Protein AF-A0A380TLL6-F1 (afdb_monomer_lite)

pLDDT: mean 71.37, std 10.55, range [38.72, 82.94]

Sequence (68 aa):
MEPNKNKDLGLAALKILAQYHNISVNPEELKHKFDLDGKGLSLTSWLIAAKSLDLKAKAINCRRSNLI

Structure (mmCIF, N/CA/C/O backbone):
data_AF-A0A380TLL6-F1
#
_entry.id   AF-A0A380TLL6-F1
#
loop_
_atom_site.group_PDB
_atom_site.id
_atom_site.type_symbol
_atom_site.label_atom_id
_atom_site.label_alt_id
_atom_site.label_comp_id
_atom_site.label_asym_id
_atom_site.label_entity_id
_atom_site.label_seq_id
_atom_site.pdbx_PDB_ins_code
_atom_site.Cartn_x
_atom_site.Cartn_y
_atom_site.Cartn_z
_atom_site.occupancy
_atom_site.B_iso_or_equiv
_atom_site.auth_seq_id
_atom_site.auth_comp_id
_atom_site.auth_asym_id
_atom_site.auth_atom_id
_atom_site.pdbx_PDB_model_num
ATOM 1 N N . MET A 1 1 ? -0.574 5.613 -32.931 1.00 38.72 1 MET A N 1
ATOM 2 C CA . MET A 1 1 ? 0.399 4.931 -32.053 1.00 38.72 1 MET A CA 1
ATOM 3 C C . MET A 1 1 ? -0.084 5.157 -30.631 1.00 38.72 1 MET A C 1
ATOM 5 O O . MET A 1 1 ? 0.112 6.237 -30.095 1.00 38.72 1 MET A O 1
ATOM 9 N N . GLU A 1 2 ? -0.864 4.227 -30.090 1.00 41.22 2 GLU A N 1
ATOM 10 C CA . GLU A 1 2 ? -1.472 4.377 -28.764 1.00 41.22 2 GLU A CA 1
ATOM 11 C C . GLU A 1 2 ? -0.464 3.913 -27.705 1.00 41.22 2 GLU A C 1
ATOM 13 O O . GLU A 1 2 ? 0.039 2.791 -27.812 1.00 41.22 2 GLU A O 1
ATOM 18 N N . PRO A 1 3 ? -0.103 4.746 -26.713 1.00 45.16 3 PRO A N 1
ATOM 19 C CA . PRO A 1 3 ? 0.831 4.330 -25.684 1.00 45.16 3 PRO A CA 1
ATOM 20 C C . PRO A 1 3 ? 0.178 3.212 -24.876 1.00 45.16 3 PRO A C 1
ATOM 22 O O . PRO A 1 3 ? -0.917 3.373 -24.334 1.00 45.16 3 PRO A O 1
ATOM 25 N N . ASN A 1 4 ? 0.857 2.066 -24.846 1.00 46.00 4 ASN A N 1
ATOM 26 C CA . ASN A 1 4 ? 0.541 0.902 -24.037 1.00 46.00 4 ASN A CA 1
ATOM 27 C C . ASN A 1 4 ? 0.057 1.348 -22.653 1.00 46.00 4 ASN A C 1
ATOM 29 O O . ASN A 1 4 ? 0.858 1.732 -21.800 1.00 46.00 4 ASN A O 1
ATOM 33 N N . LYS A 1 5 ? -1.263 1.283 -22.434 1.00 51.31 5 LYS A N 1
ATOM 34 C CA . LYS A 1 5 ? -1.872 1.300 -21.105 1.00 51.31 5 LYS A CA 1
ATOM 35 C C . LYS A 1 5 ? -1.424 0.015 -20.429 1.00 51.31 5 LYS A C 1
ATOM 37 O O . LYS A 1 5 ? -2.175 -0.956 -20.373 1.00 51.31 5 LYS A O 1
ATOM 42 N N . ASN A 1 6 ? -0.175 -0.003 -19.978 1.00 51.78 6 ASN A N 1
ATOM 43 C CA . ASN A 1 6 ? 0.308 -0.951 -19.005 1.00 51.78 6 ASN A CA 1
ATOM 44 C C . ASN A 1 6 ? -0.558 -0.669 -17.783 1.00 51.78 6 ASN A C 1
ATOM 46 O O . ASN A 1 6 ? -0.344 0.305 -17.066 1.00 51.78 6 ASN A O 1
ATOM 50 N N . LYS A 1 7 ? -1.693 -1.371 -17.706 1.00 53.59 7 LYS A N 1
ATOM 51 C CA . LYS A 1 7 ? -2.665 -1.212 -16.638 1.00 53.59 7 LYS A CA 1
ATOM 52 C C . LYS A 1 7 ? -1.860 -1.529 -15.400 1.00 53.59 7 LYS A C 1
ATOM 54 O O . LYS A 1 7 ? -1.504 -2.685 -15.205 1.00 53.59 7 LYS A O 1
ATOM 59 N N . ASP A 1 8 ? -1.515 -0.508 -14.630 1.00 67.75 8 ASP A N 1
ATOM 60 C CA . ASP A 1 8 ? -0.854 -0.660 -13.348 1.00 67.75 8 ASP A CA 1
ATOM 61 C C . ASP A 1 8 ? -1.838 -1.420 -12.443 1.00 67.75 8 ASP A C 1
ATOM 63 O O . ASP A 1 8 ? -2.619 -0.833 -11.699 1.00 67.75 8 ASP A O 1
ATOM 67 N N . LEU A 1 9 ? -1.896 -2.749 -12.579 1.00 71.25 9 LEU A N 1
ATOM 68 C CA . LEU A 1 9 ? -2.875 -3.603 -11.905 1.00 71.25 9 LEU A CA 1
ATOM 69 C C . LEU A 1 9 ? -2.739 -3.444 -10.387 1.00 71.25 9 LEU A C 1
ATOM 71 O O . LEU A 1 9 ? -3.743 -3.444 -9.680 1.00 71.25 9 LEU A O 1
ATOM 75 N N . GLY A 1 10 ? -1.516 -3.202 -9.901 1.00 71.88 10 GLY A N 1
ATOM 76 C CA . GLY A 1 10 ? -1.251 -2.834 -8.511 1.00 71.88 10 GLY A CA 1
ATOM 77 C C . GLY A 1 10 ? -1.907 -1.508 -8.112 1.00 71.88 10 GLY A C 1
ATOM 78 O O . GLY A 1 10 ? -2.551 -1.430 -7.069 1.00 71.88 10 GLY A O 1
ATOM 79 N N . LEU A 1 11 ? -1.824 -0.476 -8.951 1.00 73.19 11 LEU A N 1
ATOM 80 C CA . LEU A 1 11 ? -2.462 0.823 -8.715 1.00 73.19 11 LEU A CA 1
ATOM 81 C C . LEU A 1 11 ? -3.992 0.701 -8.686 1.00 73.19 11 LEU A C 1
ATOM 83 O O . LEU A 1 11 ? -4.648 1.239 -7.796 1.00 73.19 11 LEU A O 1
ATOM 87 N N . ALA A 1 12 ? -4.557 -0.051 -9.635 1.00 76.25 12 ALA A N 1
ATOM 88 C CA . ALA A 1 12 ? -5.989 -0.322 -9.695 1.00 76.25 12 ALA A CA 1
ATOM 89 C C . ALA A 1 12 ? -6.466 -1.113 -8.466 1.00 76.25 12 ALA A C 1
ATOM 91 O O . ALA A 1 12 ? -7.474 -0.749 -7.863 1.00 76.25 12 ALA A O 1
ATOM 92 N N . ALA A 1 13 ? -5.720 -2.139 -8.047 1.00 78.88 13 ALA A N 1
ATOM 93 C CA . ALA A 1 13 ? -6.006 -2.893 -6.830 1.00 78.88 13 ALA A CA 1
ATOM 94 C C . A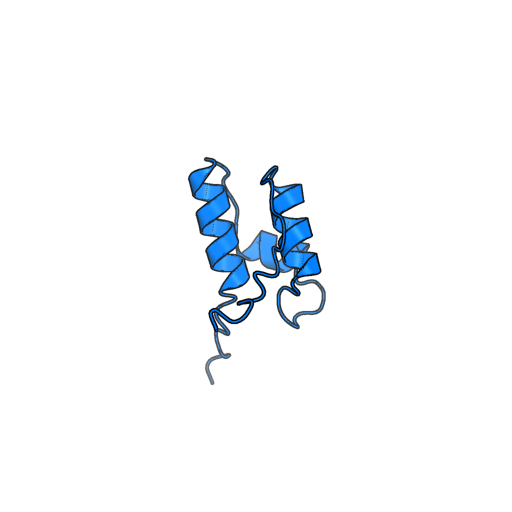LA A 1 13 ? -5.954 -1.998 -5.584 1.00 78.88 13 ALA A C 1
ATOM 96 O O . ALA A 1 13 ? -6.858 -2.055 -4.752 1.00 78.88 13 ALA A O 1
ATOM 97 N N . LEU A 1 14 ? -4.956 -1.114 -5.482 1.00 77.69 14 LEU A N 1
ATOM 98 C CA . LEU A 1 14 ? -4.862 -0.175 -4.366 1.00 77.69 14 LEU A CA 1
ATOM 99 C C . LEU A 1 14 ? -6.043 0.802 -4.346 1.00 77.69 14 LEU A C 1
ATOM 101 O O . LEU A 1 14 ? -6.616 1.048 -3.289 1.00 77.69 14 LEU A O 1
ATOM 105 N N . LYS A 1 15 ? -6.457 1.301 -5.517 1.00 80.56 15 LYS A N 1
ATOM 106 C CA . LYS A 1 15 ? -7.641 2.157 -5.657 1.00 80.56 15 LYS A CA 1
ATOM 107 C C . LYS A 1 15 ? -8.907 1.459 -5.157 1.00 80.56 15 LYS A C 1
ATOM 109 O O . LYS A 1 15 ? -9.742 2.087 -4.512 1.00 80.56 15 LYS A O 1
ATOM 114 N N . ILE A 1 16 ? -9.081 0.177 -5.474 1.00 82.56 16 ILE A N 1
ATOM 115 C CA . ILE A 1 16 ? -10.238 -0.608 -5.023 1.00 82.56 16 ILE A CA 1
ATOM 116 C C . ILE A 1 16 ? -10.208 -0.768 -3.498 1.00 82.56 16 ILE A C 1
ATOM 118 O O . ILE A 1 16 ? -11.219 -0.523 -2.848 1.00 82.56 16 ILE A O 1
ATOM 122 N N . LEU A 1 17 ? -9.048 -1.100 -2.922 1.00 81.94 17 LEU A N 1
ATOM 123 C CA . LEU A 1 17 ? -8.877 -1.232 -1.471 1.00 81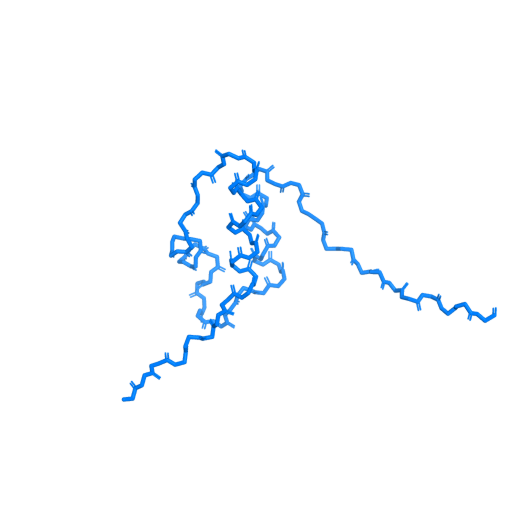.94 17 LEU A CA 1
ATOM 124 C C . LEU A 1 17 ? -9.139 0.087 -0.729 1.00 81.94 17 LEU A C 1
ATOM 126 O O . LEU A 1 17 ? -9.815 0.100 0.292 1.00 81.94 17 LEU A O 1
ATOM 130 N N . ALA A 1 18 ? -8.656 1.207 -1.257 1.00 82.06 18 ALA A N 1
ATOM 131 C CA . ALA A 1 18 ? -8.885 2.517 -0.662 1.00 82.06 18 ALA A CA 1
ATOM 132 C C . ALA A 1 18 ? -10.355 2.950 -0.741 1.00 82.06 18 ALA A C 1
ATOM 134 O O . ALA A 1 18 ? -10.914 3.389 0.261 1.00 82.06 18 ALA A O 1
ATOM 135 N N . GLN A 1 19 ? -11.014 2.737 -1.887 1.00 82.94 19 GLN A N 1
ATOM 136 C CA . GLN A 1 19 ? -12.457 2.971 -2.015 1.00 82.94 19 GLN A CA 1
ATOM 137 C C . GLN A 1 19 ? -13.261 2.099 -1.047 1.00 82.94 19 GLN A C 1
ATOM 139 O O . GLN A 1 19 ? -14.221 2.577 -0.452 1.00 82.94 19 GLN A O 1
ATOM 144 N N . TYR A 1 20 ? -12.850 0.845 -0.842 1.00 82.00 20 TYR A N 1
ATOM 145 C CA . TYR A 1 20 ? -13.469 -0.040 0.145 1.00 82.00 20 TYR A CA 1
ATOM 146 C C . TYR A 1 20 ? -13.369 0.526 1.573 1.00 82.00 20 TYR A C 1
ATOM 148 O O . TYR A 1 20 ? -14.306 0.413 2.357 1.00 82.00 20 TYR A O 1
ATOM 156 N N . HIS A 1 21 ? -12.274 1.219 1.887 1.00 80.56 21 HIS A N 1
ATOM 157 C CA . HIS A 1 21 ? -12.078 1.944 3.144 1.00 80.56 21 HIS A CA 1
ATOM 158 C C . HIS A 1 21 ? -12.732 3.345 3.178 1.00 80.56 21 HIS A C 1
ATOM 160 O O . HIS A 1 21 ? -12.498 4.089 4.125 1.00 80.56 21 HIS A O 1
ATOM 166 N N . ASN A 1 22 ? -13.563 3.713 2.188 1.00 80.31 22 ASN A N 1
ATOM 167 C CA . ASN A 1 22 ? -14.153 5.056 2.025 1.00 80.31 22 ASN A CA 1
ATOM 168 C C . ASN A 1 22 ? -13.123 6.191 1.825 1.00 80.31 22 ASN A C 1
ATOM 170 O O . ASN A 1 22 ? -13.406 7.360 2.077 1.00 80.31 22 ASN A O 1
ATOM 174 N N . ILE A 1 23 ? -11.931 5.866 1.321 1.00 80.75 23 ILE A N 1
ATOM 175 C CA . ILE A 1 23 ? -10.881 6.840 1.018 1.00 80.75 23 ILE A CA 1
ATOM 176 C C . ILE A 1 23 ? -10.919 7.152 -0.480 1.00 80.75 23 ILE A C 1
ATOM 178 O O . ILE A 1 23 ? -10.652 6.289 -1.322 1.00 80.75 23 ILE A O 1
ATOM 182 N N . SER A 1 24 ? -11.225 8.404 -0.826 1.00 76.88 24 SER A N 1
ATOM 183 C CA . SER A 1 24 ? -11.128 8.891 -2.205 1.00 76.88 24 SER A CA 1
ATOM 184 C C . SER A 1 24 ? -9.665 8.982 -2.621 1.00 76.88 24 SER A C 1
ATOM 186 O O . SER A 1 24 ? -8.938 9.869 -2.177 1.00 76.88 24 SER A O 1
ATOM 188 N N . VAL A 1 25 ? -9.231 8.065 -3.486 1.00 75.44 25 VAL A N 1
ATOM 189 C CA . VAL A 1 25 ? -7.875 8.069 -4.045 1.00 75.44 25 VAL A CA 1
ATOM 190 C C . VAL A 1 25 ? -7.911 8.203 -5.560 1.00 75.44 25 VAL A C 1
ATOM 192 O O . VAL A 1 25 ? -8.611 7.462 -6.260 1.00 75.44 25 VAL A O 1
ATOM 195 N N . ASN A 1 26 ? -7.110 9.132 -6.077 1.00 77.56 26 ASN A N 1
ATOM 196 C CA . ASN A 1 26 ? -6.903 9.280 -7.509 1.00 77.56 26 ASN A CA 1
ATOM 197 C C . ASN A 1 26 ? -5.777 8.343 -7.958 1.00 77.56 26 ASN A C 1
ATOM 199 O O . ASN A 1 26 ? -4.677 8.422 -7.415 1.00 77.56 26 ASN A O 1
ATOM 203 N N . PRO A 1 27 ? -5.998 7.476 -8.962 1.00 72.62 27 PRO A N 1
ATOM 204 C CA . PRO A 1 27 ? -4.939 6.613 -9.483 1.00 72.62 27 PRO A CA 1
ATOM 205 C C . PRO A 1 27 ? -3.782 7.436 -10.067 1.00 72.62 27 PRO A C 1
ATOM 207 O O . PRO A 1 27 ? -2.631 7.045 -9.961 1.00 72.62 27 PRO A O 1
ATOM 210 N N . GLU A 1 28 ? -4.075 8.600 -10.630 1.00 76.25 28 GLU A N 1
ATOM 211 C CA . GLU A 1 28 ? -3.103 9.520 -11.231 1.00 76.25 28 GLU A CA 1
ATOM 212 C C . GLU A 1 28 ? -2.174 10.116 -10.166 1.00 76.25 28 GLU A C 1
ATOM 214 O O . GLU A 1 28 ? -0.955 10.044 -10.293 1.00 76.25 28 GLU A O 1
ATOM 219 N N . GLU A 1 29 ? -2.760 10.596 -9.065 1.00 76.50 29 GLU A N 1
ATOM 220 C CA . GLU A 1 29 ? -2.051 11.063 -7.867 1.00 76.50 29 GLU A CA 1
ATOM 221 C C . GLU A 1 29 ? -1.208 9.947 -7.255 1.00 76.50 29 GLU A C 1
ATOM 223 O O . GLU A 1 29 ? -0.050 10.130 -6.896 1.00 76.50 29 GLU A O 1
ATOM 228 N N . LEU A 1 30 ? -1.784 8.754 -7.158 1.00 75.56 30 LEU A N 1
ATOM 229 C CA . LEU A 1 30 ? -1.124 7.584 -6.610 1.00 75.56 30 LEU A CA 1
ATOM 230 C C . LEU A 1 30 ? 0.066 7.171 -7.500 1.00 75.56 30 LEU A C 1
ATOM 232 O O . LEU A 1 30 ? 1.146 6.863 -7.004 1.00 75.56 30 LEU A O 1
ATOM 236 N N . LYS A 1 31 ? -0.081 7.252 -8.822 1.00 75.62 31 LYS A N 1
ATOM 237 C CA . LYS A 1 31 ? 1.009 7.005 -9.765 1.00 75.62 31 LYS A CA 1
ATOM 238 C C . LYS A 1 31 ? 2.098 8.063 -9.614 1.00 75.62 31 LYS A C 1
ATOM 240 O O . LYS A 1 31 ? 3.250 7.713 -9.434 1.00 75.62 31 LYS A O 1
ATOM 245 N N . HIS A 1 32 ? 1.754 9.343 -9.560 1.00 76.62 32 HIS A N 1
ATOM 246 C CA . HIS A 1 32 ? 2.755 10.398 -9.393 1.00 76.62 32 HIS A CA 1
ATOM 247 C C . HIS A 1 32 ? 3.490 10.303 -8.043 1.00 76.62 32 HIS A C 1
ATOM 249 O O . HIS A 1 32 ? 4.697 10.506 -7.971 1.00 76.62 32 HIS A O 1
ATOM 255 N N . LYS A 1 33 ? 2.779 9.951 -6.965 1.00 74.88 33 LYS A N 1
ATOM 256 C CA . LYS A 1 33 ? 3.354 9.865 -5.614 1.00 74.88 33 LYS A CA 1
ATOM 257 C C . LYS A 1 33 ? 4.180 8.605 -5.376 1.00 74.88 33 LYS A C 1
ATOM 259 O O . LYS A 1 33 ? 5.114 8.652 -4.579 1.00 74.88 33 LYS A O 1
ATOM 264 N N . PHE A 1 34 ? 3.829 7.485 -6.010 1.00 71.56 34 PHE A N 1
ATOM 265 C CA . PHE A 1 34 ? 4.426 6.176 -5.713 1.00 71.56 34 PHE A CA 1
ATOM 266 C C . PHE A 1 34 ? 5.172 5.535 -6.893 1.00 71.56 34 PHE A C 1
ATOM 268 O O . PHE A 1 34 ? 5.979 4.633 -6.671 1.00 71.56 34 PHE A O 1
ATOM 275 N N . ASP A 1 35 ? 4.948 6.004 -8.119 1.00 70.56 35 ASP A N 1
ATOM 276 C CA . ASP A 1 35 ? 5.621 5.589 -9.357 1.00 70.56 35 ASP A CA 1
ATOM 277 C C . ASP A 1 35 ? 6.498 6.729 -9.910 1.00 70.56 35 ASP A C 1
ATOM 279 O O . ASP A 1 35 ? 6.361 7.168 -11.049 1.00 70.56 35 ASP A O 1
ATOM 283 N N . LEU A 1 36 ? 7.415 7.225 -9.071 1.00 65.44 36 LEU A N 1
ATOM 284 C CA . LEU A 1 36 ? 8.321 8.336 -9.404 1.00 65.44 36 LEU A CA 1
ATOM 285 C C . LEU A 1 36 ? 9.315 8.002 -10.531 1.00 65.44 36 LEU A C 1
ATOM 287 O O . LEU A 1 36 ? 9.782 8.903 -11.218 1.00 65.44 36 LEU A O 1
ATOM 291 N N . ASP A 1 37 ? 9.640 6.719 -10.721 1.00 64.00 37 ASP A N 1
ATOM 292 C CA . ASP A 1 37 ? 10.620 6.258 -11.720 1.00 64.00 37 ASP A CA 1
ATOM 293 C C . ASP A 1 37 ? 9.964 5.880 -13.064 1.00 64.00 37 ASP A C 1
ATOM 295 O O . ASP A 1 37 ? 10.657 5.527 -14.015 1.00 64.00 37 ASP A O 1
ATOM 299 N N . GLY A 1 38 ? 8.623 5.894 -13.151 1.00 61.38 38 GLY A N 1
ATOM 300 C CA . GLY A 1 38 ? 7.873 5.484 -14.347 1.00 61.38 38 GLY A CA 1
ATOM 301 C C . GLY A 1 38 ? 8.051 4.009 -14.741 1.00 61.38 38 GLY A C 1
ATOM 302 O O . GLY A 1 38 ? 7.676 3.616 -15.849 1.00 61.38 38 GLY A O 1
ATOM 303 N N . LYS A 1 39 ? 8.646 3.191 -13.861 1.00 62.19 39 LYS A N 1
ATOM 304 C CA . LYS A 1 39 ? 8.914 1.757 -14.076 1.00 62.19 39 LYS A CA 1
ATOM 305 C C . LYS A 1 39 ? 7.830 0.833 -13.513 1.00 62.19 39 LYS A C 1
ATOM 307 O O . LYS A 1 39 ? 7.943 -0.384 -13.659 1.00 62.19 39 LYS A O 1
ATOM 312 N N . GLY A 1 40 ? 6.781 1.385 -12.914 1.00 60.97 40 GLY A N 1
ATOM 313 C CA . GLY A 1 40 ? 5.707 0.652 -12.257 1.00 60.97 40 GLY A CA 1
ATOM 314 C C . GLY A 1 40 ? 5.908 0.549 -10.743 1.00 60.97 40 GLY A C 1
ATOM 315 O O . GLY A 1 40 ? 7.027 0.547 -10.217 1.00 60.97 40 GLY A O 1
ATOM 316 N N . LEU A 1 41 ? 4.791 0.399 -10.024 1.00 67.19 41 LEU A N 1
ATOM 317 C CA . LEU A 1 41 ? 4.791 0.198 -8.576 1.00 67.19 41 LEU A CA 1
ATOM 318 C C . LEU A 1 41 ? 5.506 -1.104 -8.203 1.00 67.19 41 LEU A C 1
ATOM 320 O O . LEU A 1 41 ? 4.941 -2.196 -8.251 1.00 67.19 41 LEU A O 1
ATOM 324 N N . SER A 1 42 ? 6.754 -0.964 -7.762 1.00 72.25 42 SER A N 1
ATOM 325 C CA . SER A 1 42 ? 7.483 -2.03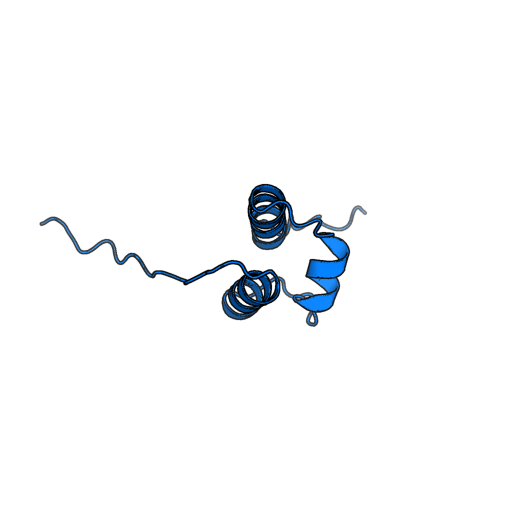1 -7.084 1.00 72.25 42 SER A CA 1
ATOM 326 C C . SER A 1 42 ? 6.755 -2.440 -5.802 1.00 72.25 42 SER A C 1
ATOM 328 O O . SER A 1 42 ? 6.073 -1.625 -5.178 1.00 72.25 42 SER A O 1
ATOM 330 N N . LEU A 1 43 ? 6.937 -3.690 -5.364 1.00 73.75 43 LEU A N 1
ATOM 331 C CA . LEU A 1 43 ? 6.295 -4.234 -4.157 1.00 73.75 43 LEU A CA 1
ATOM 332 C C . LEU A 1 43 ? 6.456 -3.304 -2.940 1.00 73.75 43 LEU A C 1
ATOM 334 O O . LEU A 1 43 ? 5.499 -3.073 -2.206 1.00 73.75 43 LEU A O 1
ATOM 338 N N . THR A 1 44 ? 7.645 -2.725 -2.758 1.00 80.62 44 THR A N 1
ATOM 339 C CA . THR A 1 44 ? 7.931 -1.760 -1.687 1.00 80.62 44 THR A CA 1
ATOM 340 C C . THR A 1 44 ? 7.098 -0.487 -1.827 1.00 80.62 44 THR A C 1
ATOM 342 O O . THR A 1 44 ? 6.439 -0.091 -0.869 1.00 80.62 44 THR A O 1
ATOM 345 N N . SER A 1 45 ? 7.069 0.127 -3.014 1.00 78.62 45 SER A N 1
ATOM 346 C CA . SER A 1 45 ? 6.263 1.322 -3.299 1.00 78.62 45 SER A CA 1
ATOM 347 C C . SER A 1 45 ? 4.774 1.054 -3.087 1.00 78.62 45 SER A C 1
ATOM 349 O O . SER A 1 45 ? 4.065 1.894 -2.546 1.00 78.62 45 SER A O 1
ATOM 351 N N . TRP A 1 46 ? 4.310 -0.146 -3.442 1.00 79.06 46 TRP A N 1
ATOM 352 C CA . TRP A 1 46 ? 2.925 -0.570 -3.253 1.00 79.06 46 TRP A CA 1
ATOM 353 C C . TRP A 1 46 ? 2.556 -0.721 -1.770 1.00 79.06 46 TRP A C 1
ATOM 355 O O . TRP A 1 46 ? 1.493 -0.269 -1.343 1.00 79.06 46 TRP A O 1
ATOM 365 N N . LEU A 1 47 ? 3.457 -1.280 -0.954 1.00 80.75 47 LEU A N 1
ATOM 366 C CA . LEU A 1 47 ? 3.282 -1.363 0.500 1.00 80.75 47 LEU A CA 1
ATOM 367 C C . LEU A 1 47 ? 3.303 0.016 1.169 1.00 80.75 47 LEU A C 1
ATOM 369 O O . LEU A 1 47 ? 2.500 0.264 2.068 1.00 80.75 47 LEU A O 1
ATOM 373 N N . ILE A 1 48 ? 4.196 0.912 0.734 1.00 81.19 48 ILE A N 1
ATOM 374 C CA . ILE A 1 48 ? 4.247 2.296 1.226 1.00 81.19 48 ILE A CA 1
ATOM 375 C C . ILE A 1 48 ? 2.952 3.021 0.859 1.00 81.19 48 ILE A C 1
ATOM 377 O O . ILE A 1 48 ? 2.368 3.667 1.721 1.00 81.19 48 ILE A O 1
ATOM 381 N N . ALA A 1 49 ? 2.459 2.851 -0.370 1.00 79.50 49 ALA A N 1
ATOM 382 C CA . ALA A 1 49 ? 1.214 3.453 -0.824 1.00 79.50 49 ALA A CA 1
ATOM 383 C C . ALA A 1 49 ? 0.018 3.027 0.025 1.00 79.50 49 ALA A C 1
ATOM 385 O O . ALA A 1 49 ? -0.733 3.876 0.494 1.00 79.50 49 ALA A O 1
ATOM 386 N N . ALA A 1 50 ? -0.120 1.730 0.298 1.00 80.75 50 ALA A N 1
ATOM 387 C CA . ALA A 1 50 ? -1.141 1.245 1.215 1.00 80.75 50 ALA A CA 1
ATOM 388 C C . ALA A 1 50 ? -0.981 1.854 2.616 1.00 80.75 50 ALA A C 1
ATOM 390 O O . ALA A 1 50 ? -1.936 2.392 3.167 1.00 80.75 50 ALA A O 1
ATOM 391 N N . LYS A 1 51 ? 0.238 1.856 3.164 1.00 81.19 51 LYS A N 1
ATOM 392 C CA . LYS A 1 51 ? 0.506 2.403 4.498 1.00 81.19 51 LYS A CA 1
ATOM 393 C C . LYS A 1 51 ? 0.209 3.905 4.597 1.00 81.19 51 LYS A C 1
ATOM 395 O O . LYS A 1 51 ? -0.288 4.352 5.623 1.00 81.19 51 LYS A O 1
ATOM 400 N N . SER A 1 52 ? 0.484 4.680 3.546 1.00 77.38 52 SER A N 1
ATOM 401 C CA . SER A 1 52 ? 0.162 6.113 3.463 1.00 77.38 52 SER A CA 1
ATOM 402 C C . SER A 1 52 ? -1.336 6.391 3.373 1.00 77.38 52 SER A C 1
ATOM 404 O O . SER A 1 52 ? -1.770 7.482 3.722 1.00 77.38 52 SER A O 1
ATOM 406 N N . LEU A 1 53 ? -2.114 5.419 2.904 1.00 75.81 53 LEU A N 1
ATOM 407 C CA . LEU A 1 53 ? -3.572 5.469 2.847 1.00 75.81 53 LEU A CA 1
ATOM 408 C C . LEU A 1 53 ? -4.220 4.882 4.113 1.00 75.81 53 LEU A C 1
ATOM 410 O O . LEU A 1 53 ? -5.388 4.516 4.078 1.00 75.81 53 LEU A O 1
ATOM 414 N N . ASP A 1 54 ? -3.456 4.726 5.199 1.00 75.25 54 ASP A N 1
ATOM 415 C CA . ASP A 1 54 ? -3.883 4.079 6.449 1.00 75.25 54 ASP A CA 1
ATOM 416 C C . ASP A 1 54 ? -4.328 2.606 6.283 1.00 75.25 54 ASP A C 1
ATOM 418 O O . ASP A 1 54 ? -4.853 1.968 7.195 1.00 75.25 54 ASP A O 1
ATOM 422 N N . LEU A 1 55 ? -4.060 2.001 5.120 1.00 76.31 55 LEU A N 1
ATOM 423 C CA . LEU A 1 55 ? -4.304 0.586 4.880 1.00 76.31 55 LEU A CA 1
ATOM 424 C C . LEU A 1 55 ? -3.175 -0.248 5.485 1.00 76.31 55 LEU A C 1
ATOM 426 O O . LEU A 1 55 ? -1.990 -0.108 5.164 1.00 76.31 55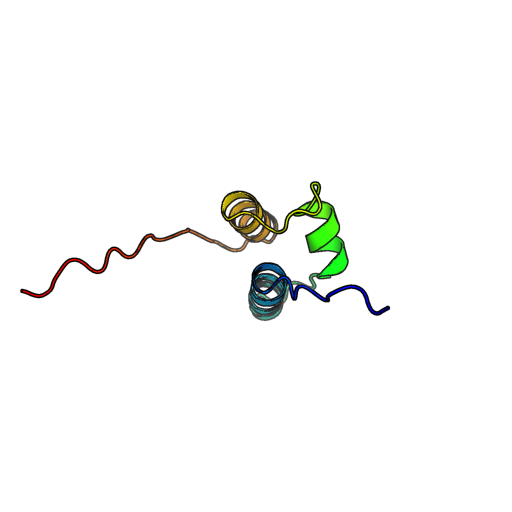 LEU A O 1
ATOM 430 N N . LYS A 1 56 ? -3.557 -1.209 6.325 1.00 76.25 56 LYS A N 1
ATOM 431 C CA . LYS A 1 56 ? -2.631 -2.170 6.926 1.00 76.25 56 LYS A CA 1
ATOM 432 C C . LYS A 1 56 ? -2.238 -3.243 5.903 1.00 76.25 56 LYS A C 1
ATOM 434 O O . LYS A 1 56 ? -2.784 -4.342 5.902 1.00 76.25 56 LYS A O 1
ATOM 439 N N . ALA A 1 57 ? -1.287 -2.930 5.025 1.00 76.44 57 ALA A N 1
ATOM 440 C CA . ALA A 1 57 ? -0.769 -3.877 4.039 1.00 76.44 57 ALA A CA 1
ATOM 441 C C . ALA A 1 57 ? 0.495 -4.593 4.524 1.00 76.44 57 ALA A C 1
ATOM 443 O O . ALA A 1 57 ? 1.408 -3.995 5.095 1.00 76.44 57 ALA A O 1
ATOM 444 N N . LYS A 1 58 ? 0.571 -5.894 4.241 1.00 76.19 58 LYS A N 1
ATOM 445 C CA . LYS A 1 58 ? 1.759 -6.714 4.470 1.00 76.19 58 LYS A CA 1
ATOM 446 C C . LYS A 1 58 ? 1.929 -7.661 3.291 1.00 76.19 58 LYS A C 1
ATOM 448 O O . LYS A 1 58 ? 1.013 -8.413 2.972 1.00 76.19 58 LYS A O 1
ATOM 453 N N . ALA A 1 59 ? 3.101 -7.647 2.661 1.00 77.56 59 ALA A N 1
ATOM 454 C CA . ALA A 1 59 ? 3.440 -8.655 1.668 1.00 77.56 59 ALA A CA 1
ATOM 455 C C . ALA A 1 59 ? 3.694 -9.976 2.400 1.00 77.56 59 ALA A C 1
ATOM 457 O O . ALA A 1 59 ? 4.685 -10.124 3.117 1.00 77.56 59 ALA A O 1
ATOM 458 N N . ILE A 1 60 ? 2.767 -10.919 2.264 1.00 77.75 60 ILE A N 1
ATOM 459 C CA . ILE A 1 60 ? 2.932 -12.273 2.782 1.00 77.75 60 ILE A CA 1
ATOM 460 C C . ILE A 1 60 ? 3.451 -13.128 1.635 1.00 77.75 60 ILE A C 1
ATOM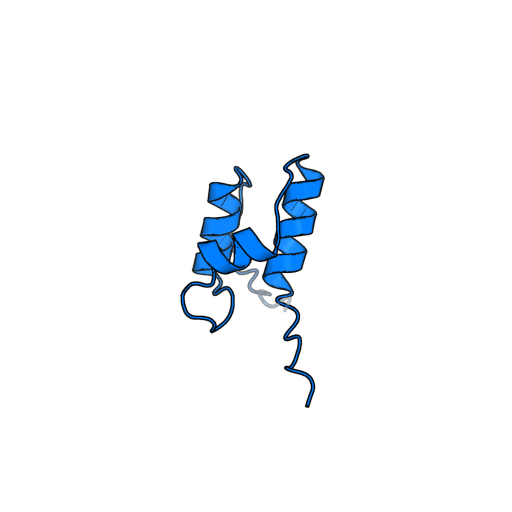 462 O O . ILE A 1 60 ? 2.761 -13.335 0.639 1.00 77.75 60 ILE A O 1
ATOM 466 N N . ASN A 1 61 ? 4.668 -13.646 1.778 1.00 74.94 61 ASN A N 1
ATOM 467 C CA . ASN A 1 61 ? 5.137 -14.701 0.897 1.00 74.94 61 ASN A CA 1
ATOM 468 C C . ASN A 1 61 ? 4.516 -16.014 1.384 1.00 74.94 61 ASN A C 1
ATOM 470 O O . ASN A 1 61 ? 5.026 -16.650 2.307 1.00 74.94 61 ASN A O 1
ATOM 474 N N . CYS A 1 62 ? 3.368 -16.381 0.814 1.00 64.19 62 CYS A N 1
ATOM 475 C CA . CYS A 1 62 ? 2.808 -17.704 1.033 1.00 64.19 62 CYS A CA 1
ATOM 476 C C . CYS A 1 62 ? 3.657 -18.697 0.236 1.00 64.19 62 CYS A C 1
ATOM 478 O O . CYS A 1 62 ? 3.387 -18.977 -0.933 1.00 64.19 62 CYS A O 1
ATOM 480 N N . ARG A 1 63 ? 4.724 -19.209 0.859 1.00 69.38 63 ARG A N 1
ATOM 481 C CA . ARG A 1 63 ? 5.382 -20.403 0.339 1.00 69.38 63 ARG A CA 1
ATOM 482 C C . ARG A 1 63 ? 4.344 -21.513 0.370 1.00 69.38 63 ARG A C 1
ATOM 484 O O . ARG A 1 63 ? 3.853 -21.875 1.437 1.00 69.38 63 ARG A O 1
ATOM 491 N N . ARG A 1 64 ? 4.017 -22.043 -0.807 1.00 65.19 64 ARG A N 1
ATOM 492 C CA . ARG A 1 64 ? 3.300 -23.307 -0.948 1.00 65.19 64 ARG A CA 1
ATOM 493 C C . ARG A 1 64 ? 4.250 -24.398 -0.460 1.00 65.19 64 ARG A C 1
ATOM 495 O O . ARG A 1 64 ? 4.971 -25.000 -1.247 1.00 65.19 64 ARG A O 1
ATOM 502 N N . SER A 1 65 ? 4.352 -24.545 0.856 1.00 66.06 65 SER A N 1
ATOM 503 C CA . SER A 1 65 ? 5.096 -25.634 1.467 1.00 66.06 65 SER A CA 1
ATOM 504 C C . SER A 1 65 ? 4.391 -26.920 1.065 1.00 66.06 65 SER A C 1
ATOM 506 O O . SER A 1 65 ? 3.194 -27.081 1.293 1.00 66.06 65 SER A O 1
ATOM 508 N N . ASN A 1 66 ? 5.150 -27.745 0.359 1.00 60.41 66 ASN A N 1
ATOM 509 C CA . ASN A 1 66 ? 4.793 -29.027 -0.217 1.00 60.41 66 ASN A CA 1
ATOM 510 C C . ASN A 1 66 ? 3.897 -29.838 0.742 1.00 60.41 66 ASN A C 1
ATOM 512 O O . ASN A 1 66 ? 4.359 -30.232 1.810 1.00 60.41 66 ASN A O 1
ATOM 516 N N . LEU A 1 67 ? 2.630 -30.066 0.372 1.00 59.50 67 LEU A N 1
ATOM 517 C CA . LEU A 1 67 ? 1.870 -31.196 0.905 1.00 59.50 67 LEU A CA 1
ATOM 518 C C . LEU A 1 67 ? 2.436 -32.427 0.183 1.00 59.50 67 LEU A C 1
ATOM 520 O O . LEU A 1 67 ? 2.077 -32.677 -0.967 1.00 59.50 67 LEU A O 1
ATOM 524 N N . ILE A 1 68 ? 3.383 -33.110 0.824 1.00 57.62 68 ILE A N 1
ATOM 525 C CA . ILE A 1 68 ? 3.806 -34.476 0.490 1.00 57.62 68 ILE A CA 1
ATOM 526 C C . ILE A 1 68 ? 3.499 -35.374 1.676 1.00 57.62 68 ILE A C 1
ATOM 528 O O . ILE A 1 68 ? 3.749 -34.922 2.817 1.00 57.62 68 ILE A O 1
#

Foldseek 3Di:
DDPPPPPLVLLVVLCVVLVVVVHDDDSVVLCVVQVVVVPGRDP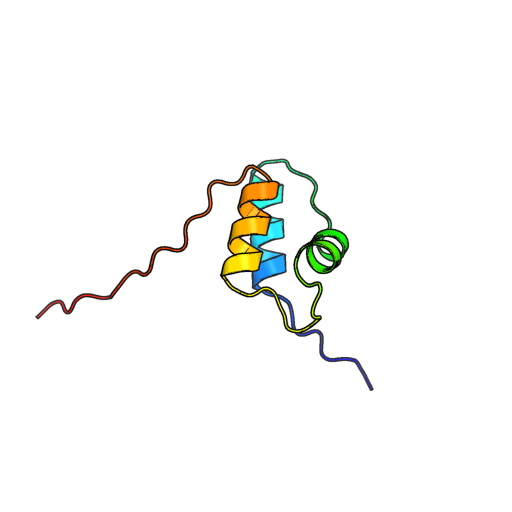VSSCVSCVVSVHPDDDDPPDPPDPD

InterPro domains:
  IPR005074 Peptidase C39, bacteriocin processing [PF03412] (4-67)

Radius of gyration: 14.29 Å; chains: 1; bounding box: 25×46×39 Å

Organism: NCBI:txid123820

Secondary structure (DSSP, 8-state):
--------HHHHHHHHHHHHTT----HHHHHHHH-TTSS---HHHHHHHHHHTT--------------